Protein AF-A0A4U0WJJ6-F1 (afdb_monomer_lite)

Radius of gyration: 27.43 Å; chains: 1; bounding box: 56×48×80 Å

pLDDT: mean 77.6, std 14.72, range [45.69, 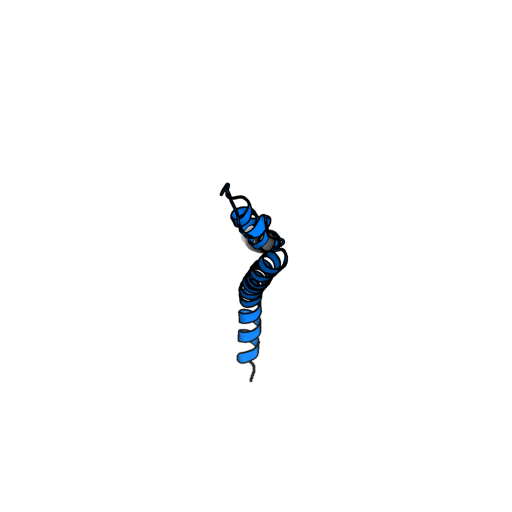97.12]

Sequence (105 aa):
DHITTLTSSTRMRIRSAENLTSLIFNTVAAKQNESVRQLTVVSIFFLPLTFLTGYFGMNFDPMPIVQEHSDAFFWWIASPVMGMTLAILMTKPALRKIAEWTHRP

InterPro domains:
  IPR002523 Mg2+ transporter protein, CorA-like/Zinc transport protein ZntB [PF01544] (1-88)
  IPR045863 CorA, transmembrane region [SSF144083] (31-89)

Structure (mmCIF, N/CA/C/O backbone):
data_AF-A0A4U0WJJ6-F1
#
_entry.id   AF-A0A4U0WJJ6-F1
#
loop_
_atom_site.group_PDB
_atom_site.id
_atom_site.type_symbol
_atom_site.label_atom_id
_atom_site.label_alt_id
_atom_site.label_comp_id
_atom_site.label_asym_id
_atom_site.label_entity_id
_atom_site.label_seq_id
_atom_site.pdbx_PDB_ins_code
_atom_site.Cartn_x
_atom_site.Cartn_y
_atom_site.Cartn_z
_atom_site.occupancy
_atom_site.B_iso_or_equiv
_atom_site.auth_seq_id
_atom_site.auth_comp_id
_atom_site.auth_asym_id
_atom_site.auth_atom_id
_atom_site.pdbx_PDB_model_num
ATOM 1 N N . ASP A 1 1 ? -29.393 -3.954 47.063 1.00 72.81 1 ASP A N 1
ATOM 2 C CA . ASP A 1 1 ? -29.505 -4.693 45.781 1.00 72.81 1 ASP A CA 1
ATOM 3 C C . ASP A 1 1 ? -29.572 -3.820 44.522 1.00 72.81 1 ASP A C 1
ATOM 5 O O . ASP A 1 1 ? -28.952 -4.160 43.521 1.00 72.81 1 ASP A O 1
ATOM 9 N N . HIS A 1 2 ? -30.217 -2.647 44.528 1.00 77.62 2 HIS A N 1
ATOM 10 C CA . HIS A 1 2 ? -30.275 -1.796 43.323 1.00 77.62 2 HIS A CA 1
ATOM 11 C C . HIS A 1 2 ? -28.943 -1.120 42.939 1.00 77.62 2 HIS A C 1
ATOM 13 O O . HIS A 1 2 ? -28.608 -1.066 41.759 1.00 77.62 2 HIS A O 1
ATOM 19 N N . ILE A 1 3 ? -28.144 -0.657 43.908 1.00 84.12 3 ILE A N 1
ATOM 20 C CA . ILE A 1 3 ? -26.843 -0.003 43.647 1.00 84.12 3 ILE A CA 1
ATOM 21 C C . ILE A 1 3 ? -25.844 -0.973 42.992 1.00 84.12 3 ILE A C 1
ATOM 23 O O . ILE A 1 3 ? -25.099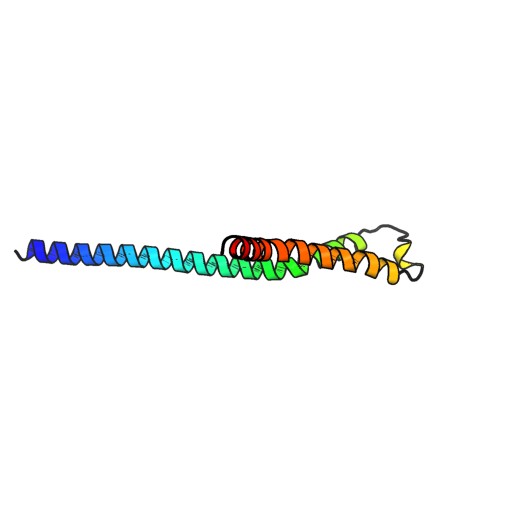 -0.594 42.087 1.00 84.12 3 ILE A O 1
ATOM 27 N N . THR A 1 4 ? -25.846 -2.243 43.401 1.00 86.31 4 THR A N 1
ATOM 28 C CA . THR A 1 4 ? -24.965 -3.280 42.842 1.00 86.31 4 THR A CA 1
ATOM 29 C C . THR A 1 4 ? -25.397 -3.686 41.434 1.00 86.31 4 THR A C 1
ATOM 31 O O . THR A 1 4 ? -24.547 -3.842 40.559 1.00 86.31 4 THR A O 1
ATOM 34 N N . THR A 1 5 ? -26.707 -3.754 41.185 1.00 90.00 5 THR A N 1
ATOM 35 C CA . THR A 1 5 ? -27.286 -4.022 39.856 1.00 90.00 5 THR A CA 1
ATOM 36 C C . THR A 1 5 ? -27.040 -2.868 38.876 1.00 90.00 5 THR A C 1
ATOM 38 O O . THR A 1 5 ? -26.732 -3.076 37.701 1.00 90.00 5 THR A O 1
ATOM 41 N N . LEU A 1 6 ? -27.101 -1.623 39.355 1.00 88.19 6 LEU A N 1
ATOM 42 C CA . LEU A 1 6 ? -26.762 -0.446 38.552 1.00 88.19 6 LEU A CA 1
ATOM 43 C C . LEU A 1 6 ? -25.258 -0.405 38.234 1.00 88.19 6 LEU A C 1
ATOM 45 O O . LEU A 1 6 ? -24.855 -0.117 37.108 1.00 88.19 6 LEU A O 1
ATOM 49 N N . THR A 1 7 ? -24.422 -0.762 39.212 1.00 92.94 7 THR A N 1
ATOM 50 C CA . THR A 1 7 ? -22.965 -0.845 39.049 1.00 92.94 7 THR A CA 1
ATOM 51 C C . THR A 1 7 ? -22.571 -1.921 38.036 1.00 92.94 7 THR A C 1
ATOM 53 O O . THR A 1 7 ? -21.727 -1.671 37.173 1.00 92.94 7 THR A O 1
ATOM 56 N N . SER A 1 8 ? -23.189 -3.106 38.085 1.00 91.19 8 SER A N 1
ATOM 57 C CA . SER A 1 8 ? -22.930 -4.172 37.110 1.00 91.19 8 SER A CA 1
ATOM 58 C C . SER A 1 8 ? -23.379 -3.779 35.699 1.00 91.19 8 SER A C 1
ATOM 60 O O . SER A 1 8 ? -22.633 -4.013 34.745 1.00 91.19 8 SER A O 1
ATOM 62 N N . SER A 1 9 ? -24.519 -3.091 35.572 1.00 89.25 9 SER A N 1
ATOM 63 C CA . SER A 1 9 ? -25.022 -2.549 34.301 1.00 89.25 9 SER A CA 1
ATOM 64 C C . SER A 1 9 ? -24.051 -1.532 33.687 1.00 89.25 9 SER A C 1
ATOM 66 O O . SER A 1 9 ? -23.695 -1.637 32.512 1.00 89.25 9 SER A O 1
ATOM 68 N N . THR A 1 10 ? -23.532 -0.591 34.482 1.00 92.81 10 THR A N 1
ATOM 69 C CA . THR A 1 10 ? -22.511 0.374 34.031 1.00 92.81 10 THR A CA 1
ATOM 70 C C . THR A 1 10 ? -21.213 -0.323 33.636 1.00 92.81 10 THR A C 1
ATOM 72 O O . THR A 1 10 ? -20.640 -0.026 32.590 1.00 92.81 10 THR A O 1
ATOM 75 N N . ARG A 1 11 ? -20.774 -1.318 34.411 1.00 94.75 11 ARG A N 1
ATOM 76 C CA . ARG A 1 11 ? -19.569 -2.098 34.101 1.00 94.75 11 ARG A CA 1
ATOM 77 C C . ARG A 1 11 ? -19.705 -2.896 32.803 1.00 94.75 11 ARG A C 1
ATOM 79 O O . ARG A 1 11 ? -18.725 -3.074 32.084 1.00 94.75 11 ARG A O 1
ATOM 86 N N . MET A 1 12 ? -20.909 -3.367 32.485 1.00 93.44 12 MET A N 1
ATOM 87 C CA . MET A 1 12 ? -21.194 -4.044 31.220 1.00 93.44 12 MET A CA 1
ATOM 88 C C . MET A 1 12 ? -21.161 -3.077 30.030 1.00 93.44 12 MET A C 1
ATOM 90 O O . MET A 1 12 ? -20.622 -3.422 28.977 1.00 93.44 12 MET A O 1
ATOM 94 N N . ARG A 1 13 ? -21.652 -1.844 30.212 1.00 93.31 13 ARG A N 1
ATOM 95 C CA . ARG A 1 13 ? -21.538 -0.776 29.204 1.00 93.31 13 ARG A CA 1
ATOM 96 C C . ARG A 1 13 ? -20.084 -0.382 28.952 1.00 93.31 13 ARG A C 1
ATOM 98 O O . ARG A 1 13 ? -19.707 -0.255 27.793 1.00 93.31 13 ARG A O 1
ATOM 105 N N . ILE A 1 14 ? -19.269 -0.267 30.004 1.00 96.00 14 ILE A N 1
ATOM 106 C CA . ILE A 1 14 ? -17.827 0.015 29.887 1.00 96.00 14 ILE A CA 1
ATOM 107 C C . ILE A 1 14 ? -17.128 -1.086 29.084 1.00 96.00 14 ILE A C 1
ATOM 109 O O . ILE A 1 14 ? -16.489 -0.783 28.085 1.00 96.00 14 ILE A O 1
ATOM 113 N N . ARG A 1 15 ? -17.342 -2.364 29.425 1.00 96.12 15 ARG A N 1
ATOM 114 C CA . ARG A 1 15 ? -16.785 -3.490 28.652 1.00 96.12 15 ARG A CA 1
ATOM 115 C C . ARG A 1 15 ? -17.221 -3.494 27.189 1.00 96.12 15 ARG A C 1
ATOM 117 O O . ARG A 1 15 ? -16.436 -3.809 26.303 1.00 96.12 15 ARG A O 1
ATOM 124 N N . SER A 1 16 ? -18.476 -3.141 26.927 1.00 95.75 16 SER A N 1
ATOM 125 C CA . SER A 1 16 ? -18.975 -3.037 25.554 1.00 95.75 16 SER A CA 1
ATOM 126 C C . SER A 1 16 ? -18.288 -1.894 24.800 1.00 95.75 16 SER A C 1
ATOM 128 O O . SER A 1 16 ? -17.909 -2.072 23.648 1.00 95.75 16 SER A O 1
ATOM 130 N N . ALA A 1 17 ? -18.071 -0.748 25.452 1.00 95.38 17 ALA A N 1
ATOM 131 C CA . ALA A 1 17 ? -17.342 0.383 24.880 1.00 95.38 17 ALA A CA 1
ATOM 132 C C . ALA A 1 17 ? -15.862 0.055 24.613 1.00 95.38 17 ALA A C 1
ATOM 134 O O . ALA A 1 17 ? -15.342 0.414 23.557 1.00 95.38 17 ALA A O 1
ATOM 135 N N . GLU A 1 18 ? -15.200 -0.674 25.514 1.00 96.81 18 GLU A N 1
ATOM 136 C CA . GLU A 1 18 ? -13.833 -1.176 25.318 1.00 96.81 18 GLU A CA 1
ATOM 137 C C . GLU A 1 18 ? -13.760 -2.106 24.099 1.00 96.81 18 GLU A C 1
ATOM 139 O O . GLU A 1 18 ? -12.951 -1.881 23.200 1.00 96.81 18 GLU A O 1
ATOM 144 N N . ASN A 1 19 ? -14.678 -3.073 23.996 1.00 96.69 19 ASN A N 1
ATOM 145 C CA . ASN A 1 19 ? -14.755 -3.987 22.853 1.00 96.69 19 ASN A CA 1
ATOM 146 C C . ASN A 1 19 ? -14.994 -3.250 21.527 1.00 96.69 19 ASN A C 1
ATOM 148 O O . ASN A 1 19 ? -14.346 -3.548 20.524 1.00 96.69 19 ASN A O 1
ATOM 152 N N . LEU A 1 20 ? -15.909 -2.275 21.511 1.00 96.50 20 LEU A N 1
ATOM 153 C CA . LEU A 1 20 ? -16.172 -1.442 20.334 1.00 96.50 20 LEU A CA 1
ATOM 154 C C . LEU A 1 20 ? -14.943 -0.624 19.939 1.00 96.50 20 LEU A C 1
ATOM 156 O O . LEU A 1 20 ? -14.624 -0.532 18.759 1.00 96.50 20 LEU A O 1
ATOM 160 N N . THR A 1 21 ? -14.223 -0.079 20.914 1.00 97.06 21 THR A N 1
ATOM 161 C CA . THR A 1 21 ? -12.983 0.662 20.673 1.00 97.06 21 THR A CA 1
ATOM 162 C C . THR A 1 21 ? -11.928 -0.239 20.030 1.00 97.06 21 THR A C 1
ATOM 164 O O . THR A 1 21 ? -11.334 0.128 19.016 1.00 97.06 21 THR A O 1
ATOM 167 N N . SER A 1 22 ? -11.749 -1.460 20.544 1.00 96.62 22 SER A N 1
ATOM 168 C CA . SER A 1 22 ? -10.859 -2.455 19.934 1.00 96.62 22 SER A CA 1
ATOM 169 C C . SER A 1 22 ? -11.284 -2.828 18.509 1.00 96.62 22 SER A C 1
ATOM 171 O O . SER A 1 22 ? -10.435 -2.932 17.624 1.00 96.62 22 SER A O 1
ATOM 173 N N . LEU A 1 23 ? -12.588 -2.985 18.255 1.00 97.06 23 LEU A N 1
ATOM 174 C CA . LEU A 1 23 ? -13.131 -3.246 16.916 1.00 97.06 23 LEU A CA 1
ATOM 175 C C . LEU A 1 23 ? -12.880 -2.081 15.951 1.00 97.06 23 LEU A C 1
ATOM 177 O O . LEU A 1 23 ? -12.517 -2.314 14.797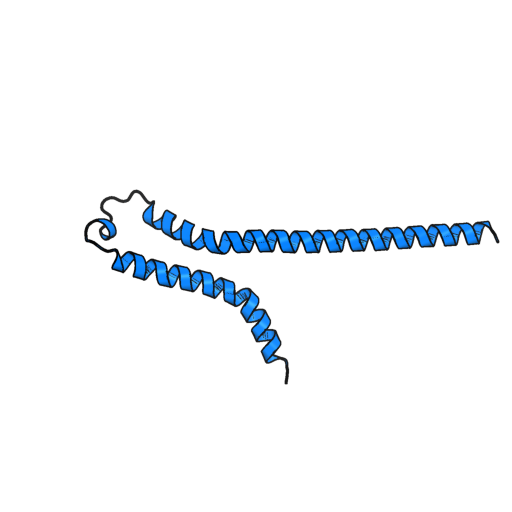 1.00 97.06 23 LEU A O 1
ATOM 181 N N . ILE A 1 24 ? -13.032 -0.839 16.415 1.00 97.12 24 ILE A N 1
ATOM 182 C CA . ILE A 1 24 ? -12.737 0.361 15.626 1.00 97.12 24 ILE A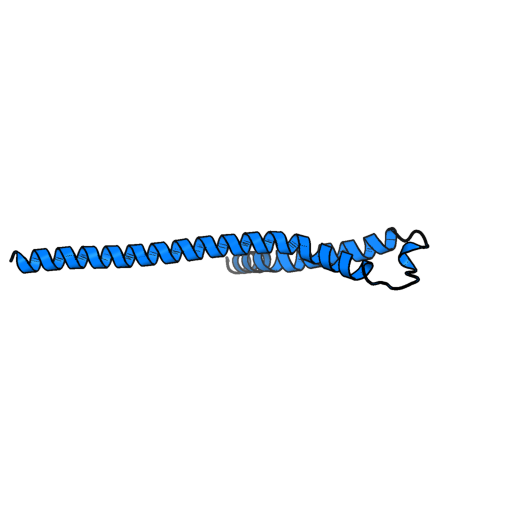 CA 1
ATOM 183 C C . ILE A 1 24 ? -11.257 0.381 15.260 1.00 97.12 24 ILE A C 1
ATOM 185 O O . ILE A 1 24 ? -10.941 0.501 14.081 1.00 97.12 24 ILE A O 1
ATOM 189 N N . PHE A 1 25 ? -10.352 0.196 16.225 1.00 96.94 25 PHE A N 1
ATOM 190 C CA . PHE A 1 25 ? -8.917 0.168 15.937 1.00 96.94 25 PHE A CA 1
ATOM 191 C C . PHE A 1 25 ? -8.540 -0.944 14.959 1.00 96.94 25 PHE A C 1
ATOM 193 O O . PHE A 1 25 ? -7.780 -0.695 14.026 1.00 96.94 25 PHE A O 1
ATOM 200 N N . ASN A 1 26 ? -9.116 -2.140 15.111 1.00 96.62 26 ASN A N 1
ATOM 201 C CA . ASN A 1 26 ? -8.918 -3.233 14.161 1.00 96.62 26 ASN A CA 1
ATOM 202 C C . ASN A 1 26 ? -9.412 -2.845 12.755 1.00 96.62 26 ASN A C 1
ATOM 204 O O . ASN A 1 26 ? -8.694 -2.993 11.770 1.00 96.62 26 ASN A O 1
ATOM 208 N N . THR A 1 27 ? -10.603 -2.255 12.659 1.00 96.31 27 THR A N 1
ATOM 209 C CA . THR A 1 27 ? -11.172 -1.805 11.381 1.00 96.31 27 THR A CA 1
ATOM 210 C C . THR A 1 27 ? -10.323 -0.710 10.732 1.00 96.31 27 THR A C 1
ATOM 212 O O . THR A 1 27 ? -10.080 -0.756 9.527 1.00 96.31 27 THR A O 1
ATOM 215 N N . VAL A 1 28 ? -9.833 0.255 11.513 1.00 97.00 28 VAL A N 1
ATOM 216 C CA . VAL A 1 28 ? -8.938 1.320 11.041 1.00 97.00 28 VAL A CA 1
ATOM 217 C C . VAL A 1 28 ? -7.625 0.726 10.538 1.00 97.00 28 VAL A C 1
ATOM 219 O O . VAL A 1 28 ? -7.210 1.047 9.427 1.00 97.00 28 VAL A O 1
ATOM 222 N N . ALA A 1 29 ? -7.014 -0.191 11.291 1.00 94.81 29 ALA A N 1
ATOM 223 C CA . ALA A 1 29 ? -5.800 -0.883 10.870 1.00 94.81 29 ALA A CA 1
ATOM 224 C C . ALA A 1 29 ? -6.022 -1.691 9.579 1.00 94.81 29 ALA A C 1
ATOM 226 O O . ALA A 1 29 ? -5.199 -1.638 8.666 1.00 94.81 29 ALA A O 1
ATOM 227 N N . ALA A 1 30 ? -7.162 -2.378 9.454 1.00 93.75 30 ALA A N 1
ATOM 228 C CA . ALA A 1 30 ? -7.528 -3.108 8.245 1.00 93.75 30 ALA A CA 1
ATOM 229 C C . ALA A 1 30 ? -7.688 -2.173 7.034 1.00 93.75 30 ALA A C 1
ATOM 231 O O . ALA A 1 30 ? -7.178 -2.469 5.953 1.00 93.75 30 ALA A O 1
ATOM 232 N N . LYS A 1 31 ? -8.341 -1.016 7.210 1.00 92.50 31 LYS A N 1
ATOM 233 C CA . LYS A 1 31 ? -8.471 0.008 6.161 1.00 92.50 31 LYS A CA 1
ATOM 234 C C . LYS A 1 31 ? -7.125 0.616 5.783 1.00 92.50 31 LYS A C 1
ATOM 236 O O . LYS A 1 31 ? -6.854 0.775 4.600 1.00 92.50 31 LYS A O 1
ATOM 241 N N . GLN A 1 32 ? -6.268 0.902 6.757 1.00 94.44 32 GLN A N 1
ATOM 242 C CA . GLN A 1 32 ? -4.922 1.411 6.510 1.00 94.44 32 GLN A CA 1
ATOM 243 C C . GLN A 1 32 ? -4.074 0.406 5.727 1.00 94.44 32 GLN A C 1
ATOM 245 O O . GLN A 1 32 ? -3.384 0.796 4.787 1.00 94.44 32 GLN A O 1
ATOM 250 N N . ASN A 1 33 ? -4.155 -0.881 6.072 1.00 91.50 33 ASN A N 1
ATOM 251 C CA . ASN A 1 33 ? -3.466 -1.937 5.337 1.00 91.50 33 ASN A CA 1
ATOM 252 C C . ASN A 1 33 ? -3.924 -1.989 3.870 1.00 91.50 33 ASN A C 1
ATOM 254 O O . ASN A 1 33 ? -3.096 -2.104 2.969 1.00 91.50 33 ASN A O 1
ATOM 258 N N . GLU A 1 34 ? -5.226 -1.828 3.616 1.00 86.50 34 GLU A N 1
ATOM 259 C CA . GLU A 1 34 ? -5.747 -1.745 2.249 1.00 86.50 34 GLU A CA 1
ATOM 260 C C . GLU A 1 34 ? -5.270 -0.477 1.521 1.00 86.50 34 GLU A C 1
ATOM 262 O O . GLU A 1 34 ? -4.843 -0.566 0.373 1.00 86.50 34 GLU A O 1
ATOM 267 N N . SER A 1 35 ? -5.240 0.687 2.177 1.00 92.25 35 SER A N 1
ATOM 268 C CA . SER A 1 35 ? -4.710 1.919 1.571 1.00 92.25 35 SER A CA 1
ATOM 269 C C . SER A 1 35 ? -3.224 1.802 1.207 1.00 92.25 35 SER A C 1
ATOM 271 O O . SER A 1 35 ? -2.823 2.171 0.105 1.00 92.25 35 SER A O 1
ATOM 273 N N . VAL A 1 36 ? -2.393 1.244 2.094 1.00 90.62 36 VAL A N 1
ATOM 274 C CA . VAL A 1 36 ? -0.966 0.995 1.812 1.00 90.62 36 VAL A CA 1
ATOM 275 C C . VAL A 1 36 ? -0.808 -0.012 0.676 1.00 90.62 36 VAL A C 1
ATOM 277 O O . VAL A 1 36 ? 0.058 0.153 -0.186 1.00 90.62 36 VAL A O 1
ATOM 280 N N . ARG A 1 37 ? -1.669 -1.033 0.630 1.00 82.19 37 ARG A N 1
ATOM 281 C CA . ARG A 1 37 ? -1.701 -2.001 -0.465 1.00 82.19 37 ARG A CA 1
ATOM 282 C C . ARG A 1 37 ? -2.037 -1.331 -1.796 1.00 82.19 37 ARG A C 1
ATOM 284 O O . ARG A 1 37 ? -1.348 -1.600 -2.775 1.00 82.19 37 ARG A O 1
ATOM 291 N N . GLN A 1 38 ? -3.019 -0.433 -1.837 1.00 85.31 38 GLN A N 1
ATOM 292 C CA . GLN A 1 38 ? -3.357 0.333 -3.041 1.00 85.31 38 GLN A CA 1
ATOM 293 C C . GLN A 1 38 ? -2.193 1.213 -3.504 1.00 85.31 38 GLN A C 1
ATOM 295 O O . GLN A 1 38 ? -1.814 1.157 -4.672 1.00 85.31 38 GLN A O 1
ATOM 300 N N . LEU A 1 39 ? -1.570 1.957 -2.587 1.00 85.25 39 LEU A N 1
ATOM 301 C CA . LEU A 1 39 ? -0.388 2.766 -2.899 1.00 85.25 39 LEU A CA 1
ATOM 302 C C . LEU A 1 39 ? 0.762 1.907 -3.432 1.00 85.25 39 LEU A C 1
ATOM 304 O O . LEU A 1 39 ? 1.381 2.263 -4.427 1.00 85.25 39 LEU A O 1
ATOM 308 N N . THR A 1 40 ? 0.995 0.740 -2.829 1.00 85.56 40 THR A N 1
ATOM 309 C CA . THR A 1 40 ? 2.018 -0.205 -3.288 1.00 85.56 40 THR A CA 1
ATOM 310 C C . THR A 1 40 ? 1.715 -0.685 -4.703 1.00 85.56 40 THR A C 1
ATOM 312 O O . THR A 1 40 ? 2.612 -0.671 -5.536 1.00 85.56 40 THR A O 1
ATOM 315 N N . VAL A 1 41 ? 0.462 -1.043 -5.011 1.00 80.56 41 VAL A N 1
ATOM 316 C CA . VAL A 1 41 ? 0.042 -1.421 -6.373 1.00 80.56 41 VAL A CA 1
ATOM 317 C C . VAL A 1 41 ? 0.377 -0.326 -7.378 1.00 80.56 41 VAL A C 1
ATOM 319 O O . VAL A 1 41 ? 0.946 -0.621 -8.423 1.00 80.56 41 VAL A O 1
ATOM 322 N N . VAL A 1 42 ? 0.100 0.934 -7.049 1.00 83.88 42 VAL A N 1
ATOM 323 C CA . VAL A 1 42 ? 0.465 2.067 -7.906 1.00 83.88 42 VAL A CA 1
ATOM 324 C C . VAL A 1 42 ? 1.991 2.173 -8.043 1.00 83.88 42 VAL A C 1
ATOM 326 O O . VAL A 1 42 ? 2.505 2.209 -9.160 1.00 83.88 42 VAL A O 1
ATOM 329 N N . SER A 1 43 ? 2.745 2.137 -6.942 1.00 84.12 43 SER A N 1
ATOM 330 C CA . SER A 1 43 ? 4.213 2.218 -6.961 1.00 84.12 43 SER A CA 1
ATOM 331 C C . SER A 1 43 ? 4.879 1.108 -7.779 1.00 84.12 43 SER A C 1
ATOM 333 O O . SER A 1 43 ? 5.903 1.363 -8.404 1.00 84.12 43 SER A O 1
ATOM 335 N N . ILE A 1 44 ? 4.302 -0.095 -7.825 1.00 81.31 44 ILE A N 1
ATOM 336 C CA . ILE A 1 44 ? 4.795 -1.217 -8.641 1.00 81.31 44 ILE A CA 1
ATOM 337 C C . ILE A 1 44 ? 4.838 -0.858 -10.128 1.00 81.31 44 ILE A C 1
ATOM 339 O O . ILE A 1 44 ? 5.780 -1.247 -10.811 1.00 81.31 44 ILE A O 1
ATOM 343 N N . PHE A 1 45 ? 3.856 -0.101 -10.621 1.00 80.31 45 PHE A N 1
ATOM 344 C CA . PHE A 1 45 ? 3.848 0.369 -12.006 1.00 80.31 45 PHE A CA 1
ATOM 345 C C . PHE A 1 45 ? 4.828 1.523 -12.218 1.00 80.31 45 PHE A C 1
ATOM 347 O O . PHE A 1 45 ? 5.566 1.544 -13.200 1.00 80.31 45 PHE A O 1
ATOM 354 N N . PHE A 1 46 ? 4.862 2.479 -11.288 1.00 83.38 46 PHE A N 1
ATOM 355 C CA . PHE A 1 46 ? 5.673 3.685 -11.442 1.00 83.38 46 PHE A CA 1
ATOM 356 C C . PHE A 1 46 ? 7.168 3.463 -11.212 1.00 83.38 46 PHE A C 1
ATOM 358 O O . PHE A 1 46 ? 7.966 4.196 -11.784 1.00 83.38 46 PHE A O 1
ATOM 365 N N . LEU A 1 47 ? 7.578 2.473 -10.421 1.00 84.88 47 LEU A N 1
ATOM 366 C CA . LEU A 1 47 ? 8.988 2.206 -10.126 1.00 84.88 47 LEU A CA 1
ATOM 367 C C . LEU A 1 47 ? 9.816 1.815 -11.369 1.00 84.88 47 LEU A C 1
ATOM 369 O O . LEU A 1 47 ? 10.829 2.474 -11.606 1.00 84.88 47 LEU A O 1
ATOM 373 N N . PRO A 1 48 ? 9.422 0.828 -12.203 1.00 80.00 48 PRO A N 1
ATOM 374 C CA . PRO A 1 48 ? 10.154 0.516 -13.432 1.00 80.00 48 PRO A CA 1
ATOM 375 C C . PRO A 1 48 ? 10.086 1.658 -14.450 1.00 80.00 48 PRO A C 1
ATOM 377 O O . PRO A 1 48 ? 11.083 1.945 -15.107 1.00 80.00 48 PRO A O 1
ATOM 380 N N . LEU A 1 49 ? 8.947 2.356 -14.540 1.00 83.62 49 LEU A N 1
ATOM 381 C CA . LEU A 1 49 ? 8.802 3.527 -15.407 1.00 83.62 49 LEU A CA 1
ATOM 382 C C . LEU A 1 49 ? 9.748 4.658 -14.985 1.00 83.62 49 LEU A C 1
ATOM 384 O O . LEU A 1 49 ? 10.434 5.215 -15.831 1.00 83.62 49 LEU A O 1
ATOM 388 N N . THR A 1 50 ? 9.836 4.954 -13.686 1.00 84.56 50 THR A N 1
ATOM 389 C CA . THR A 1 50 ? 10.723 5.991 -13.129 1.00 84.56 50 THR A CA 1
ATOM 390 C C . THR A 1 50 ? 12.193 5.620 -13.289 1.00 84.56 50 THR A C 1
ATOM 392 O O . THR A 1 50 ? 13.019 6.481 -13.568 1.00 84.56 50 THR A O 1
ATOM 395 N N . PHE A 1 51 ? 12.540 4.341 -13.138 1.00 82.06 51 PHE A N 1
ATOM 396 C CA . PHE A 1 51 ? 13.897 3.870 -13.408 1.00 82.06 51 PHE A CA 1
ATOM 397 C C . PHE A 1 51 ? 14.276 4.077 -14.881 1.00 82.06 51 PHE A C 1
ATOM 399 O O . PHE A 1 51 ? 15.359 4.579 -15.174 1.00 82.06 51 PHE A O 1
ATOM 406 N N . LEU A 1 52 ? 13.363 3.745 -15.798 1.00 77.81 52 LEU A N 1
ATOM 407 C CA . LEU A 1 52 ? 13.564 3.912 -17.233 1.00 77.81 52 LEU A CA 1
ATOM 408 C C . LEU A 1 52 ? 13.717 5.394 -17.601 1.00 77.81 52 LEU A C 1
ATOM 410 O O . LEU A 1 52 ? 14.690 5.775 -18.244 1.00 77.81 52 LEU A O 1
ATOM 414 N N . THR A 1 53 ? 12.801 6.250 -17.141 1.00 79.25 53 THR A N 1
ATOM 415 C CA . THR A 1 53 ? 12.878 7.695 -17.395 1.00 79.25 53 THR A CA 1
ATOM 416 C C . THR A 1 53 ? 14.084 8.338 -16.719 1.00 79.25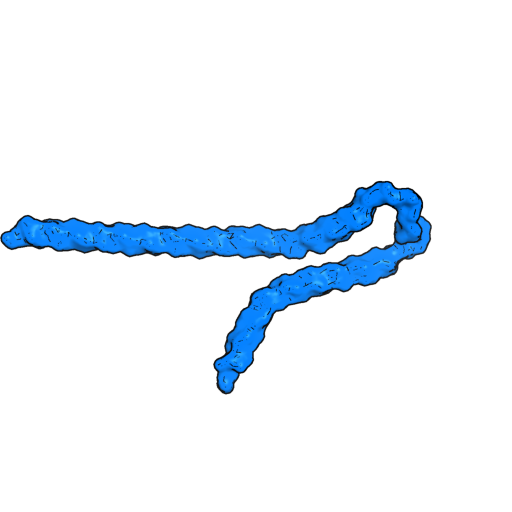 53 THR A C 1
ATOM 418 O O . THR A 1 53 ? 14.654 9.266 -17.279 1.00 79.25 53 THR A O 1
ATOM 421 N N . GLY A 1 54 ? 14.520 7.836 -15.562 1.00 81.50 54 GLY A N 1
ATOM 422 C CA . GLY A 1 54 ? 15.750 8.266 -14.903 1.00 81.50 54 GLY A CA 1
ATOM 423 C C . GLY A 1 54 ? 17.003 7.910 -15.703 1.00 81.50 54 GLY A C 1
ATOM 424 O O . GLY A 1 54 ? 17.862 8.766 -15.873 1.00 81.50 54 GLY A O 1
ATOM 425 N N . TYR A 1 55 ? 17.086 6.686 -16.236 1.00 75.44 55 TYR A N 1
ATOM 426 C CA . TYR A 1 55 ? 18.205 6.233 -17.070 1.00 75.44 55 TYR A CA 1
ATOM 427 C C . TYR A 1 55 ? 18.318 7.036 -18.376 1.00 75.44 55 TYR A C 1
ATOM 429 O O . TYR A 1 55 ? 19.404 7.485 -18.730 1.00 75.44 55 TYR A O 1
ATOM 437 N N . PHE A 1 56 ? 17.194 7.276 -19.061 1.00 70.00 56 PHE A N 1
ATOM 438 C CA . PHE A 1 56 ? 17.162 8.035 -20.322 1.00 70.00 56 PHE A CA 1
ATOM 439 C C . PHE A 1 56 ? 17.111 9.559 -20.145 1.00 70.00 56 PHE A C 1
ATOM 441 O O . PHE A 1 56 ? 17.370 10.295 -21.092 1.00 70.00 56 PHE A O 1
ATOM 448 N N . GLY A 1 57 ? 16.769 10.046 -18.953 1.00 69.19 57 GLY A N 1
ATOM 449 C CA . GLY A 1 57 ? 16.698 11.472 -18.624 1.00 69.19 57 GLY A CA 1
ATOM 450 C C . GLY A 1 57 ? 18.028 12.079 -18.170 1.00 69.19 57 GLY A C 1
ATOM 451 O O . GLY A 1 57 ? 18.073 13.266 -17.845 1.00 69.19 57 GLY A O 1
ATOM 452 N N . MET A 1 58 ? 19.110 11.293 -18.112 1.00 72.19 58 MET A N 1
ATOM 453 C CA . MET A 1 58 ? 20.444 11.814 -17.812 1.00 72.19 58 MET A CA 1
ATOM 454 C C . MET A 1 58 ? 20.975 12.606 -19.021 1.00 72.19 58 MET A C 1
ATOM 456 O O . MET A 1 58 ? 20.990 12.100 -20.140 1.00 72.19 58 MET A O 1
ATOM 460 N N . ASN A 1 59 ? 21.432 13.844 -18.800 1.00 65.06 59 ASN A N 1
ATOM 461 C CA . ASN A 1 59 ? 21.989 14.726 -19.837 1.00 65.06 59 ASN A CA 1
ATOM 462 C C . ASN A 1 59 ? 23.391 14.263 -20.293 1.00 65.06 59 ASN A C 1
ATOM 464 O O . ASN A 1 59 ? 24.381 14.935 -20.009 1.00 65.06 59 ASN A O 1
ATOM 468 N N . PHE A 1 60 ? 23.503 13.112 -20.959 1.00 56.97 60 PHE A N 1
ATOM 469 C CA . PHE A 1 60 ? 24.757 12.661 -21.569 1.00 56.97 60 PHE A CA 1
ATOM 470 C C . PHE A 1 60 ? 24.680 12.765 -23.091 1.00 56.97 60 PHE A C 1
ATOM 472 O O . PHE A 1 60 ? 23.894 12.082 -23.743 1.00 56.97 60 PHE A O 1
ATOM 479 N N . ASP A 1 61 ? 25.525 13.625 -23.643 1.00 56.72 61 ASP A N 1
ATOM 480 C CA . ASP A 1 61 ? 25.811 13.712 -25.071 1.00 56.72 61 ASP A CA 1
ATOM 481 C C . ASP A 1 61 ? 27.084 12.889 -25.377 1.00 56.72 61 ASP A C 1
ATOM 483 O O . ASP A 1 61 ? 28.025 12.954 -24.578 1.00 56.72 61 ASP A O 1
ATOM 487 N N . PRO A 1 62 ? 27.180 12.124 -26.482 1.00 52.03 62 PRO A N 1
ATOM 488 C CA . PRO A 1 62 ? 26.111 11.581 -27.312 1.00 52.03 62 PRO A CA 1
ATOM 489 C C . PRO A 1 62 ? 25.682 10.209 -26.769 1.00 52.03 62 PRO A C 1
ATOM 491 O O . PRO A 1 62 ? 26.507 9.310 -26.616 1.00 52.03 62 PRO A O 1
ATOM 494 N N . MET A 1 63 ? 24.391 10.011 -26.496 1.00 58.00 63 MET A N 1
ATOM 495 C CA . MET A 1 63 ? 23.839 8.674 -26.242 1.00 58.00 63 MET A CA 1
ATOM 496 C C . MET A 1 63 ? 23.869 7.856 -27.549 1.00 58.00 63 MET A C 1
ATOM 498 O O . MET A 1 63 ? 23.036 8.110 -28.424 1.00 58.00 63 MET A O 1
ATOM 502 N N . PRO A 1 64 ? 24.733 6.828 -27.695 1.00 53.88 64 PRO A N 1
ATOM 503 C CA . PRO A 1 64 ? 24.805 6.022 -28.923 1.00 53.88 64 PRO A CA 1
ATOM 504 C C . PRO A 1 64 ? 23.497 5.259 -29.201 1.00 53.88 64 PRO A C 1
ATOM 506 O O . PRO A 1 64 ? 23.216 4.862 -30.325 1.00 53.88 64 PRO A O 1
ATOM 509 N N . ILE A 1 65 ? 22.665 5.089 -28.167 1.00 55.94 65 ILE A N 1
ATOM 510 C CA . ILE A 1 65 ? 21.394 4.355 -28.199 1.00 55.94 65 ILE A CA 1
ATOM 511 C C . ILE A 1 65 ? 20.302 5.116 -28.981 1.00 55.94 65 ILE A C 1
ATOM 513 O O . ILE A 1 65 ? 19.432 4.482 -29.570 1.00 55.94 65 ILE A O 1
ATOM 517 N N . VAL A 1 66 ? 20.341 6.456 -29.030 1.00 55.94 66 VAL A N 1
ATOM 518 C CA . VAL A 1 66 ? 19.309 7.276 -29.704 1.00 55.94 66 VAL A CA 1
ATOM 519 C C . VAL A 1 66 ? 19.641 7.584 -31.169 1.00 55.94 66 VAL A C 1
ATOM 521 O O . VAL A 1 66 ? 18.727 7.755 -31.969 1.00 55.94 66 VAL A O 1
ATOM 524 N N . GLN A 1 67 ? 20.923 7.646 -31.543 1.00 54.94 67 GLN A N 1
ATOM 525 C CA . GLN A 1 67 ? 21.327 8.081 -32.888 1.00 54.94 67 GLN A CA 1
ATOM 526 C C . GLN A 1 67 ? 21.328 6.958 -33.945 1.00 54.94 67 GLN A C 1
ATOM 528 O O . GLN A 1 67 ? 21.132 7.256 -35.119 1.00 54.94 67 GLN A O 1
ATOM 533 N N . GLU A 1 68 ? 21.483 5.683 -33.565 1.00 58.22 68 GLU A N 1
ATOM 534 C CA . GLU A 1 68 ? 21.604 4.557 -34.517 1.00 58.22 68 GLU A CA 1
ATOM 535 C C . GLU A 1 68 ? 20.386 3.608 -34.557 1.00 58.22 68 GLU A C 1
ATOM 537 O O . GLU A 1 68 ? 20.541 2.395 -34.676 1.00 58.22 68 GLU A O 1
ATOM 542 N N . HIS A 1 69 ? 19.152 4.118 -34.466 1.00 56.06 69 HIS A N 1
ATOM 543 C CA . HIS A 1 69 ? 17.936 3.284 -34.593 1.00 56.06 69 HIS A CA 1
ATOM 544 C C . HIS A 1 69 ? 17.898 2.077 -33.627 1.00 56.06 69 HIS A C 1
ATOM 546 O O . HIS A 1 69 ? 17.499 0.966 -33.985 1.00 56.06 69 HIS A O 1
ATOM 552 N N . SER A 1 70 ? 18.307 2.287 -32.373 1.00 58.75 70 SER A N 1
ATOM 553 C CA . SER A 1 70 ? 18.429 1.229 -31.364 1.00 58.75 70 SER A CA 1
ATOM 554 C C . SER A 1 70 ? 17.148 1.000 -30.548 1.00 58.75 70 SER A C 1
ATOM 556 O O . SER A 1 70 ? 17.194 0.737 -29.344 1.00 58.75 70 SER A O 1
ATOM 558 N N . ASP A 1 71 ? 15.979 1.040 -31.194 1.00 60.94 71 ASP A N 1
ATOM 559 C CA . ASP A 1 71 ? 14.711 0.666 -30.547 1.00 60.94 71 ASP A CA 1
ATOM 560 C C . ASP A 1 71 ? 14.796 -0.772 -29.999 1.00 60.94 71 ASP A C 1
ATOM 562 O O . ASP A 1 71 ? 14.282 -1.085 -28.925 1.00 60.94 71 ASP A O 1
ATOM 566 N N . ALA A 1 72 ? 15.535 -1.648 -30.687 1.00 67.19 72 ALA A N 1
ATOM 567 C CA . ALA A 1 72 ? 15.783 -3.018 -30.251 1.00 67.19 72 ALA A CA 1
ATOM 568 C C . ALA A 1 72 ? 16.525 -3.100 -28.904 1.00 67.19 72 ALA A C 1
ATOM 570 O O . ALA A 1 72 ? 16.180 -3.940 -28.073 1.00 67.19 72 ALA A O 1
ATOM 571 N N . PHE A 1 73 ? 17.507 -2.227 -28.652 1.00 69.69 73 PHE A N 1
ATOM 572 C CA . PHE A 1 73 ? 18.265 -2.226 -27.397 1.00 69.69 73 PHE A CA 1
ATOM 573 C C . PHE A 1 73 ? 17.440 -1.635 -26.247 1.00 69.69 73 PHE A C 1
ATOM 575 O O . PHE A 1 73 ? 17.490 -2.143 -25.124 1.00 69.69 73 PHE A O 1
ATOM 582 N N . PHE A 1 74 ? 16.595 -0.639 -26.545 1.00 70.88 74 PHE A N 1
ATOM 583 C CA . PHE A 1 74 ? 15.591 -0.129 -25.611 1.00 70.88 74 PHE A CA 1
ATOM 584 C C . PHE A 1 74 ? 14.654 -1.245 -25.129 1.00 70.88 74 PHE A C 1
ATOM 586 O O . PHE A 1 74 ? 14.542 -1.475 -23.924 1.00 70.88 74 PHE A O 1
ATOM 593 N N . TRP A 1 75 ? 14.033 -1.990 -26.051 1.00 74.50 75 TRP A N 1
ATOM 594 C CA . TRP A 1 75 ? 13.140 -3.099 -25.697 1.00 74.50 75 TRP A CA 1
ATOM 595 C C . TRP A 1 75 ? 13.881 -4.261 -25.017 1.00 74.50 75 TRP A C 1
ATOM 597 O O . TRP A 1 75 ? 13.313 -4.902 -24.128 1.00 74.50 75 TRP A O 1
ATOM 607 N N . TRP A 1 76 ? 15.152 -4.497 -25.365 1.00 79.00 76 TRP A N 1
ATOM 608 C CA . TRP A 1 76 ? 15.991 -5.525 -24.741 1.00 79.00 76 TRP A CA 1
ATOM 609 C C . TRP A 1 76 ? 16.334 -5.227 -23.276 1.00 79.00 76 TRP A C 1
ATOM 611 O O . TRP A 1 76 ? 16.412 -6.165 -22.493 1.00 79.00 76 TRP A O 1
ATOM 621 N N . ILE A 1 77 ? 16.487 -3.958 -22.875 1.00 75.81 77 ILE A N 1
ATOM 622 C CA . ILE A 1 77 ? 16.695 -3.568 -21.464 1.00 75.81 77 ILE A CA 1
ATOM 623 C C . ILE A 1 77 ? 15.357 -3.388 -20.733 1.00 75.81 77 ILE A C 1
ATOM 625 O O . ILE A 1 77 ? 15.204 -3.821 -19.589 1.00 75.81 77 ILE A O 1
ATOM 629 N N . ALA A 1 78 ? 14.363 -2.781 -21.384 1.00 79.88 78 ALA A N 1
ATOM 630 C CA . ALA A 1 78 ? 13.071 -2.494 -20.768 1.00 79.88 78 ALA A CA 1
ATOM 631 C C . ALA A 1 78 ? 12.302 -3.775 -20.406 1.00 79.88 78 ALA A C 1
ATOM 633 O O . ALA A 1 78 ? 11.742 -3.862 -19.313 1.00 79.88 78 ALA A O 1
ATOM 634 N N . SER A 1 79 ? 12.310 -4.785 -21.284 1.00 82.06 79 SER A N 1
ATOM 635 C CA . SER A 1 79 ? 11.612 -6.060 -21.074 1.00 82.06 79 SER A CA 1
ATOM 636 C C . SER A 1 79 ? 12.079 -6.827 -19.819 1.00 82.06 79 SER A C 1
ATOM 638 O O . SER A 1 79 ? 11.233 -7.133 -18.973 1.00 82.06 79 SER A O 1
ATOM 640 N N . PRO A 1 80 ? 13.386 -7.089 -19.595 1.00 84.19 80 PRO A N 1
ATOM 641 C CA . PRO A 1 80 ? 13.853 -7.761 -18.386 1.00 84.19 80 PRO A CA 1
ATOM 642 C C . PRO A 1 80 ? 13.697 -6.900 -17.132 1.00 84.19 80 PRO A C 1
ATOM 644 O O . PRO A 1 80 ? 13.411 -7.456 -16.079 1.00 84.19 80 PRO A O 1
ATOM 647 N N . VAL A 1 81 ? 13.813 -5.569 -17.210 1.00 81.81 81 VAL A N 1
ATOM 648 C CA . VAL A 1 81 ? 13.580 -4.690 -16.048 1.00 81.81 81 VAL A CA 1
ATOM 649 C C . VAL A 1 81 ? 12.116 -4.741 -15.606 1.00 81.81 81 VAL A C 1
ATOM 651 O O . VAL A 1 81 ? 11.849 -4.920 -14.415 1.00 81.81 81 VAL A O 1
ATOM 654 N N . MET A 1 82 ? 11.169 -4.660 -16.549 1.00 80.50 82 MET A N 1
ATOM 655 C CA . MET A 1 82 ? 9.733 -4.854 -16.295 1.00 80.50 82 MET A CA 1
ATOM 656 C C . MET A 1 82 ? 9.441 -6.263 -15.770 1.00 80.50 82 MET A C 1
ATOM 658 O O . MET A 1 82 ? 8.759 -6.422 -14.760 1.00 80.50 82 MET A O 1
ATOM 662 N N . GLY A 1 83 ? 9.997 -7.291 -16.413 1.00 83.75 83 GLY A N 1
ATOM 663 C CA . GLY A 1 83 ? 9.829 -8.682 -15.998 1.00 83.75 83 GLY A CA 1
ATOM 664 C C . GLY A 1 83 ? 10.372 -8.945 -14.592 1.00 83.75 83 GLY A C 1
ATOM 665 O O . GLY A 1 83 ? 9.696 -9.569 -13.780 1.00 83.75 83 GLY A O 1
ATOM 666 N N . MET A 1 84 ? 11.552 -8.417 -14.267 1.00 80.56 84 MET A N 1
ATOM 667 C CA . MET A 1 84 ? 12.213 -8.585 -12.973 1.00 80.56 84 MET A CA 1
ATOM 668 C C . MET A 1 84 ? 11.492 -7.825 -11.858 1.00 80.56 84 MET A C 1
ATOM 670 O O . MET A 1 84 ? 11.259 -8.400 -10.795 1.00 80.56 84 MET A O 1
ATOM 674 N N . THR A 1 85 ? 11.082 -6.572 -12.084 1.00 77.19 85 THR A N 1
ATOM 675 C CA . THR A 1 85 ? 10.291 -5.822 -11.090 1.00 77.19 85 THR A CA 1
ATOM 676 C C . THR A 1 85 ? 8.951 -6.498 -10.821 1.00 77.19 85 THR A C 1
ATOM 678 O O . THR A 1 85 ? 8.611 -6.708 -9.656 1.00 77.19 85 THR A O 1
ATOM 681 N N . LEU A 1 86 ? 8.234 -6.936 -11.862 1.00 75.62 86 LEU A N 1
ATOM 682 C CA . LEU A 1 86 ? 6.986 -7.687 -11.707 1.00 75.62 86 LEU A CA 1
ATOM 683 C C . LEU A 1 86 ? 7.205 -9.052 -11.033 1.00 75.62 86 LEU A C 1
ATOM 685 O O . LEU A 1 86 ? 6.410 -9.427 -10.174 1.00 75.62 86 LEU A O 1
ATOM 689 N N . ALA A 1 87 ? 8.287 -9.774 -11.340 1.00 76.12 87 ALA A N 1
ATOM 690 C CA . ALA A 1 87 ? 8.607 -11.069 -10.729 1.00 76.12 87 ALA A CA 1
ATOM 691 C C . ALA A 1 87 ? 8.992 -10.953 -9.243 1.00 76.12 87 ALA A C 1
ATOM 693 O O . ALA A 1 87 ? 8.519 -11.745 -8.425 1.00 76.12 87 ALA A O 1
ATOM 694 N N . ILE A 1 88 ? 9.791 -9.949 -8.861 1.00 73.94 88 ILE A N 1
ATOM 695 C CA . ILE A 1 88 ? 10.164 -9.658 -7.461 1.00 73.94 88 ILE A CA 1
ATOM 696 C C . ILE A 1 88 ? 8.932 -9.251 -6.632 1.00 73.94 88 ILE A C 1
ATOM 698 O O . ILE A 1 88 ? 8.832 -9.541 -5.437 1.00 73.94 88 ILE A O 1
ATOM 702 N N . LEU A 1 89 ? 7.958 -8.599 -7.266 1.00 68.06 89 LEU A N 1
ATOM 703 C CA . LEU A 1 89 ? 6.713 -8.192 -6.622 1.00 68.06 89 LEU A CA 1
ATOM 704 C C . LEU A 1 89 ? 5.645 -9.274 -6.584 1.00 68.06 89 LEU A C 1
ATOM 706 O O . LEU A 1 89 ? 4.923 -9.347 -5.594 1.00 68.06 89 LEU A O 1
ATOM 710 N N . MET A 1 90 ? 5.588 -10.146 -7.589 1.00 66.44 90 MET A N 1
ATOM 711 C CA . MET A 1 90 ? 4.782 -11.368 -7.579 1.00 66.44 90 MET A CA 1
ATOM 712 C C . MET A 1 90 ? 5.315 -12.375 -6.559 1.00 66.44 90 MET A C 1
ATOM 714 O O . MET A 1 90 ? 4.521 -13.054 -5.917 1.00 66.44 90 MET A O 1
ATOM 718 N N . THR A 1 91 ? 6.630 -12.451 -6.340 1.00 61.41 91 THR A N 1
ATOM 719 C CA . THR A 1 91 ? 7.213 -13.395 -5.374 1.00 61.41 91 THR A CA 1
ATOM 720 C C . THR A 1 91 ? 6.855 -13.073 -3.926 1.00 61.41 91 THR A C 1
ATOM 722 O O . THR A 1 91 ? 6.672 -14.003 -3.164 1.00 61.41 91 THR A O 1
ATOM 725 N N . LYS A 1 92 ? 6.616 -11.829 -3.496 1.00 61.38 92 LYS A N 1
ATOM 726 C CA . LYS A 1 92 ? 6.202 -11.573 -2.093 1.00 61.38 92 LYS A CA 1
ATOM 727 C C . LYS A 1 92 ? 4.819 -12.158 -1.702 1.00 61.38 92 LYS A C 1
ATOM 729 O O . LYS A 1 92 ? 4.729 -12.784 -0.646 1.00 61.38 92 LYS A O 1
ATOM 734 N N . PRO A 1 93 ? 3.745 -12.026 -2.507 1.00 56.41 93 PRO A N 1
ATOM 735 C CA . PRO A 1 93 ? 2.477 -12.727 -2.288 1.00 56.41 93 PRO A CA 1
ATOM 736 C C . PRO A 1 93 ? 2.484 -14.183 -2.794 1.00 56.41 93 PRO A C 1
ATOM 738 O O . PRO A 1 93 ? 1.810 -15.024 -2.198 1.00 56.41 93 PRO A O 1
ATOM 741 N N . ALA A 1 94 ? 3.243 -14.516 -3.847 1.00 50.50 94 ALA A N 1
ATOM 742 C CA . ALA A 1 94 ? 3.325 -15.883 -4.369 1.00 50.50 94 ALA A CA 1
ATOM 743 C C . ALA A 1 94 ? 4.186 -16.802 -3.499 1.00 50.50 94 ALA A C 1
ATOM 745 O O . ALA A 1 94 ? 3.792 -17.939 -3.321 1.00 50.50 94 ALA A O 1
ATOM 746 N N . LEU A 1 95 ? 5.282 -16.342 -2.884 1.00 53.78 95 LEU A N 1
ATOM 747 C CA . LEU A 1 95 ? 6.055 -17.125 -1.905 1.00 53.78 95 LEU A CA 1
ATOM 748 C C . LEU A 1 95 ? 5.197 -17.479 -0.694 1.00 53.78 95 LEU A C 1
ATOM 750 O O . LEU A 1 95 ? 5.302 -18.581 -0.177 1.00 53.78 95 LEU A O 1
ATOM 754 N N . ARG A 1 96 ? 4.305 -16.573 -0.276 1.00 56.59 96 ARG A N 1
ATOM 755 C CA . ARG A 1 96 ? 3.366 -16.823 0.819 1.00 56.59 96 ARG A CA 1
ATOM 756 C C . ARG A 1 96 ? 2.299 -17.852 0.426 1.00 56.59 96 ARG A C 1
ATOM 758 O O . ARG A 1 96 ? 2.079 -18.794 1.173 1.00 56.59 96 ARG A O 1
ATOM 765 N N . LYS A 1 97 ? 1.728 -17.743 -0.782 1.00 55.38 97 LYS A N 1
ATOM 766 C CA . LYS A 1 97 ? 0.843 -18.781 -1.345 1.00 55.38 97 LYS A CA 1
ATOM 767 C C . LYS A 1 97 ? 1.566 -20.118 -1.552 1.00 55.38 97 LYS A C 1
ATOM 769 O O . LYS A 1 97 ? 1.022 -21.148 -1.203 1.00 55.38 97 LYS A O 1
ATOM 774 N N . ILE A 1 98 ? 2.782 -20.132 -2.085 1.00 53.69 98 ILE A N 1
ATOM 775 C CA . ILE A 1 98 ? 3.555 -21.353 -2.352 1.00 53.69 98 ILE A C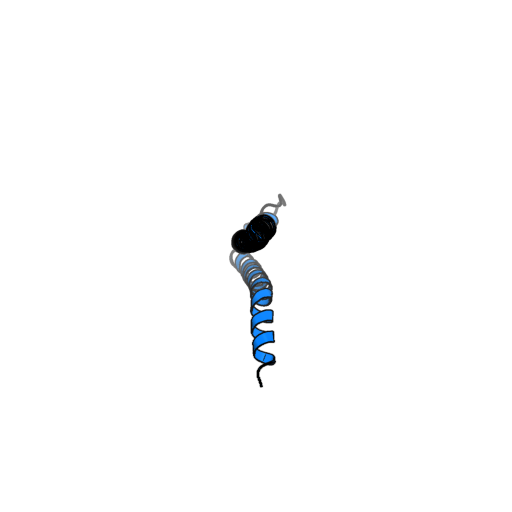A 1
ATOM 776 C C . ILE A 1 98 ? 3.966 -22.025 -1.035 1.00 53.69 98 ILE A C 1
ATOM 778 O O . ILE A 1 98 ? 3.820 -23.236 -0.928 1.00 53.69 98 ILE A O 1
ATOM 782 N N . ALA A 1 99 ? 4.367 -21.257 -0.014 1.00 58.06 99 ALA A N 1
ATOM 783 C CA . ALA A 1 99 ? 4.628 -21.760 1.338 1.00 58.06 99 ALA A CA 1
ATOM 784 C C . ALA A 1 99 ? 3.373 -22.345 2.015 1.00 58.06 99 ALA A C 1
ATOM 786 O O . ALA A 1 99 ? 3.466 -23.312 2.767 1.00 58.06 99 ALA A O 1
ATOM 787 N N . GLU A 1 100 ? 2.189 -21.790 1.739 1.00 60.78 100 GLU A N 1
ATOM 788 C CA . GLU A 1 100 ? 0.910 -22.354 2.193 1.00 60.78 100 GLU A CA 1
ATOM 789 C C . GLU A 1 100 ? 0.536 -23.655 1.453 1.00 60.78 100 GLU A C 1
ATOM 791 O O . GLU A 1 100 ? -0.149 -24.502 2.027 1.00 60.78 100 GLU A O 1
ATOM 796 N N . TRP A 1 101 ? 0.986 -23.840 0.205 1.00 55.78 101 TRP A N 1
ATOM 797 C CA . TRP A 1 101 ? 0.764 -25.062 -0.581 1.00 55.78 101 TRP A CA 1
ATOM 798 C C . TRP A 1 101 ? 1.749 -26.189 -0.243 1.00 55.78 101 TRP A C 1
ATOM 800 O O . TRP A 1 101 ? 1.366 -27.351 -0.307 1.00 55.78 101 TRP A O 1
ATOM 810 N N . THR A 1 102 ? 2.982 -25.884 0.169 1.00 69.00 102 THR A N 1
ATOM 811 C CA . THR A 1 102 ? 3.982 -26.906 0.535 1.00 69.00 102 THR A CA 1
ATOM 812 C C . THR A 1 102 ? 3.780 -27.533 1.919 1.00 69.00 102 THR A C 1
ATOM 814 O O . THR A 1 102 ? 4.403 -28.550 2.206 1.00 69.00 102 THR A O 1
ATOM 817 N N . HIS A 1 103 ? 2.904 -26.983 2.769 1.00 56.38 103 HIS A N 1
ATOM 818 C CA . HIS A 1 103 ? 2.585 -27.534 4.098 1.00 56.38 103 HIS A CA 1
ATOM 819 C C . HIS A 1 103 ? 1.246 -28.287 4.181 1.00 56.38 103 HIS A C 1
ATOM 821 O O . HIS A 1 103 ? 0.830 -28.662 5.280 1.00 56.38 103 HIS A O 1
ATOM 827 N N . ARG A 1 104 ? 0.560 -28.532 3.058 1.00 45.69 104 ARG A N 1
ATOM 828 C CA . ARG A 1 104 ? -0.608 -29.424 3.037 1.00 45.69 104 ARG A CA 1
ATOM 829 C C . ARG A 1 104 ? -0.164 -30.808 2.541 1.00 45.69 104 ARG A C 1
ATOM 831 O O . ARG A 1 104 ? 0.247 -30.879 1.385 1.00 45.69 104 ARG A O 1
ATOM 838 N N . PRO A 1 105 ? -0.158 -31.844 3.404 1.00 59.03 105 PRO A N 1
ATOM 839 C CA . PRO A 1 105 ? 0.187 -33.205 2.997 1.00 59.03 105 PRO A CA 1
ATOM 840 C C . PRO A 1 105 ? -0.831 -33.774 2.005 1.00 59.03 105 PRO A C 1
ATOM 842 O O . PRO A 1 105 ? -2.019 -33.376 2.081 1.00 59.03 105 PRO A O 1
#

Foldseek 3Di:
DVVVVVVVVVVVVVVVVVVVVVVVVVVVVVVVVVVVVVVVVVCLVVVLVVVLCVVVVDPDPPPPCPPPPNVVVVCVVSVVSNVVSVVVVCCVVVVVVVVVVVPDD

Organism: NCBI:txid329884

Secondary structure (DSSP, 8-state):
-HHHHHHHHHHHHHHHHHHHHHHHHHHHHHHHHHHHHHHHHHHHHHHHHHHHHHHHTS--S--HHHHTTTHHHHHHHHHHHHHHHHHHHHHHHHHHHHHHHHT--